Protein AF-A0A5N5PNM9-F1 (afdb_monomer)

Mean predicted aligned error: 6.31 Å

Sequence (83 aa):
MADQPRLGIIKDNPIGNGLDAFRASFNTVCADKGIPYTLDALGQLDLEDVQNLALDLLLVLQSLRASRLLRASSSGKNLFSDL

Secondary structure (DSSP, 8-state):
--HHHHHHHHHHS--TTTTHHHHHHHHHHHHHTT--SSTTGGGGS-HHHHHHHHHHHHHHHHH-HHHHHSPPSSSSS-HHHH-

Structure (mmCIF, N/CA/C/O backbone):
data_AF-A0A5N5PNM9-F1
#
_entry.id   AF-A0A5N5PNM9-F1
#
loop_
_atom_site.group_PDB
_atom_site.id
_atom_site.type_symbol
_atom_site.label_atom_id
_atom_site.label_alt_id
_atom_site.label_comp_id
_atom_site.label_asym_id
_atom_site.label_entity_id
_atom_site.label_seq_id
_atom_site.pdbx_PDB_ins_code
_atom_site.Cartn_x
_atom_site.Cartn_y
_atom_site.Cartn_z
_atom_site.occupancy
_atom_site.B_iso_or_equiv
_atom_site.auth_seq_id
_atom_site.auth_comp_id
_atom_site.auth_asym_id
_atom_site.auth_atom_id
_atom_site.pdbx_PDB_model_num
ATOM 1 N N . MET A 1 1 ? 11.205 16.197 -24.391 1.00 49.00 1 MET A N 1
ATOM 2 C CA . MET A 1 1 ? 11.486 14.785 -24.757 1.00 49.00 1 MET A CA 1
ATOM 3 C C . MET A 1 1 ? 11.862 13.908 -23.546 1.00 49.00 1 MET A C 1
ATOM 5 O O . MET A 1 1 ? 12.457 12.858 -23.734 1.00 49.00 1 MET A O 1
ATOM 9 N N . ALA A 1 2 ? 11.496 14.270 -22.305 1.00 55.62 2 ALA A N 1
ATOM 10 C CA . ALA A 1 2 ? 11.821 13.466 -21.115 1.00 55.62 2 ALA A CA 1
ATOM 11 C C . ALA A 1 2 ? 10.793 12.349 -20.813 1.00 55.62 2 ALA A C 1
ATOM 13 O O . ALA A 1 2 ? 11.058 11.481 -19.983 1.00 55.62 2 ALA A O 1
ATOM 14 N N . ASP A 1 3 ? 9.639 12.345 -21.491 1.00 60.72 3 ASP A N 1
ATOM 15 C CA . ASP A 1 3 ? 8.514 11.463 -21.148 1.00 60.72 3 ASP A CA 1
ATOM 16 C C . ASP A 1 3 ? 8.573 10.074 -21.791 1.00 60.72 3 ASP A C 1
ATOM 18 O O . ASP A 1 3 ? 8.145 9.101 -21.177 1.00 60.72 3 ASP A O 1
ATOM 22 N N . GLN A 1 4 ? 9.156 9.935 -22.985 1.00 63.28 4 GLN A N 1
ATOM 23 C CA . GLN A 1 4 ? 9.255 8.644 -23.684 1.00 63.28 4 GLN A CA 1
ATOM 24 C C . GLN A 1 4 ? 9.952 7.535 -22.868 1.00 63.28 4 GLN A C 1
ATOM 26 O O . GLN A 1 4 ? 9.379 6.449 -22.761 1.00 63.28 4 GLN A O 1
ATOM 31 N N . PRO A 1 5 ? 11.124 7.765 -22.238 1.00 78.50 5 PRO A N 1
ATOM 32 C CA . PRO A 1 5 ? 11.763 6.725 -21.429 1.00 78.50 5 PRO A CA 1
ATOM 33 C C . PRO A 1 5 ? 10.984 6.412 -20.141 1.00 78.50 5 PRO A C 1
ATOM 35 O O . PRO A 1 5 ? 10.960 5.263 -19.707 1.00 78.50 5 PRO A O 1
ATOM 38 N N . ARG A 1 6 ? 10.295 7.398 -19.547 1.00 80.12 6 ARG A N 1
ATOM 39 C CA . ARG A 1 6 ? 9.464 7.185 -18.347 1.00 80.12 6 ARG A CA 1
ATOM 40 C C . ARG A 1 6 ? 8.241 6.328 -18.656 1.00 80.12 6 ARG A C 1
ATOM 42 O O . ARG A 1 6 ? 7.944 5.401 -17.910 1.00 80.12 6 ARG A O 1
ATOM 49 N N . LEU A 1 7 ? 7.560 6.619 -19.763 1.00 86.06 7 LEU A N 1
ATOM 50 C CA . LEU A 1 7 ? 6.399 5.854 -20.214 1.00 86.06 7 LEU A CA 1
ATOM 51 C C . LEU A 1 7 ? 6.771 4.400 -20.535 1.00 86.06 7 LEU A C 1
ATOM 53 O O . LEU A 1 7 ? 6.014 3.501 -20.182 1.00 86.06 7 LEU A O 1
ATOM 57 N N . GLY A 1 8 ? 7.950 4.161 -21.124 1.00 88.69 8 GLY A N 1
ATOM 58 C CA . GLY A 1 8 ? 8.484 2.809 -21.329 1.00 88.69 8 GLY A CA 1
ATOM 59 C C . GLY A 1 8 ? 8.659 2.044 -20.015 1.00 88.69 8 GLY A C 1
ATOM 60 O O . GLY A 1 8 ? 8.126 0.951 -19.864 1.00 88.69 8 GLY A O 1
ATOM 61 N N . ILE A 1 9 ? 9.293 2.665 -19.013 1.00 87.25 9 ILE A N 1
ATOM 62 C CA . ILE A 1 9 ? 9.471 2.059 -17.682 1.00 87.25 9 ILE A CA 1
ATOM 63 C C . ILE A 1 9 ? 8.126 1.690 -17.042 1.00 87.25 9 ILE A C 1
ATOM 65 O O . ILE A 1 9 ? 8.010 0.597 -16.492 1.00 87.25 9 ILE A O 1
ATOM 69 N N . ILE A 1 10 ? 7.120 2.569 -17.115 1.00 87.44 10 ILE A N 1
ATOM 70 C CA . ILE A 1 10 ? 5.783 2.317 -16.548 1.00 87.44 10 ILE A CA 1
ATOM 71 C C . ILE A 1 10 ? 5.092 1.163 -17.276 1.00 87.44 10 ILE A C 1
ATOM 73 O O . ILE A 1 10 ? 4.482 0.314 -16.631 1.00 87.44 10 ILE A O 1
ATOM 77 N N . LYS A 1 11 ? 5.199 1.122 -18.608 1.00 89.81 11 LYS A N 1
ATOM 78 C CA . LYS A 1 11 ? 4.601 0.067 -19.428 1.00 89.81 11 LYS A CA 1
ATOM 79 C C . LYS A 1 11 ? 5.231 -1.301 -19.150 1.00 89.81 11 LYS A C 1
ATOM 81 O O . LYS A 1 11 ? 4.501 -2.280 -19.046 1.00 89.81 11 LYS A O 1
ATOM 86 N N . ASP A 1 12 ? 6.552 -1.353 -18.998 1.00 91.38 12 ASP A N 1
ATOM 87 C CA . ASP A 1 12 ? 7.299 -2.600 -18.784 1.00 91.38 12 ASP A CA 1
ATOM 88 C C . ASP A 1 12 ? 7.274 -3.067 -17.320 1.00 91.38 12 ASP A C 1
ATOM 90 O O . ASP A 1 12 ? 7.522 -4.234 -17.025 1.00 91.38 12 ASP A O 1
ATOM 94 N N . ASN A 1 13 ? 6.993 -2.155 -16.385 1.00 89.56 13 ASN A N 1
ATOM 95 C CA . ASN A 1 13 ? 6.981 -2.418 -14.946 1.00 89.56 13 ASN A CA 1
ATOM 96 C C . ASN A 1 13 ? 5.698 -1.859 -14.317 1.00 89.56 13 ASN A C 1
ATOM 98 O O . ASN A 1 13 ? 5.776 -0.977 -13.458 1.00 89.56 13 ASN A O 1
ATOM 102 N N . PRO A 1 14 ? 4.509 -2.315 -14.738 1.00 88.69 14 PRO A N 1
ATOM 103 C CA . PRO A 1 14 ? 3.263 -1.767 -14.229 1.00 88.69 14 PRO A CA 1
ATOM 104 C C . PRO A 1 14 ? 3.171 -1.967 -12.713 1.00 88.69 14 PRO A C 1
ATOM 106 O O . PRO A 1 14 ? 3.520 -3.026 -12.194 1.00 88.69 14 PRO A O 1
ATOM 109 N N . ILE A 1 15 ? 2.661 -0.957 -12.003 1.00 89.06 15 ILE A N 1
ATOM 110 C CA . ILE A 1 15 ? 2.348 -1.088 -10.571 1.00 89.06 15 ILE A CA 1
ATOM 111 C C . ILE A 1 15 ? 1.263 -2.156 -10.381 1.00 89.06 15 ILE A C 1
ATOM 113 O O . ILE A 1 15 ? 1.370 -2.972 -9.471 1.00 89.06 15 ILE A O 1
ATOM 117 N N . GLY A 1 16 ? 0.260 -2.184 -11.271 1.00 87.19 16 GLY A N 1
ATOM 118 C CA . GLY A 1 16 ? -0.800 -3.193 -11.285 1.00 87.19 16 GLY A CA 1
ATOM 119 C C . GLY A 1 16 ? -1.429 -3.396 -9.905 1.00 87.19 16 GLY A C 1
ATOM 120 O O . GLY A 1 16 ? -1.793 -2.433 -9.233 1.00 87.19 16 GLY A O 1
ATOM 121 N N . ASN A 1 17 ? -1.472 -4.657 -9.479 1.00 91.75 17 ASN A N 1
ATOM 122 C CA . ASN A 1 17 ? -1.987 -5.105 -8.181 1.00 91.75 17 ASN A CA 1
ATOM 123 C C . ASN A 1 17 ? -0.936 -5.028 -7.057 1.00 91.75 17 ASN A C 1
ATOM 125 O O . ASN A 1 17 ? -1.137 -5.536 -5.959 1.00 91.75 17 ASN A O 1
ATOM 129 N N . GLY A 1 18 ? 0.216 -4.409 -7.320 1.00 89.81 18 GLY A N 1
ATOM 130 C CA . GLY A 1 18 ? 1.337 -4.346 -6.389 1.00 89.81 18 GLY A CA 1
ATOM 131 C C . GLY A 1 18 ? 1.017 -3.651 -5.067 1.00 89.81 18 GLY A C 1
ATOM 132 O O . GLY A 1 18 ? 1.685 -3.915 -4.079 1.00 89.81 18 GLY A O 1
ATOM 133 N N . LEU A 1 19 ? -0.017 -2.803 -5.031 1.00 92.75 19 LEU A N 1
ATOM 134 C CA . LEU A 1 19 ? -0.476 -2.102 -3.827 1.00 92.75 19 LEU A CA 1
ATOM 135 C C . LEU A 1 19 ? -1.620 -2.819 -3.092 1.00 92.75 19 LEU A C 1
ATOM 137 O O . LEU A 1 19 ? -2.098 -2.300 -2.087 1.00 92.75 19 LEU A O 1
ATOM 141 N N . ASP A 1 20 ? -2.082 -3.978 -3.563 1.00 93.94 20 ASP A N 1
ATOM 142 C CA . ASP A 1 20 ? -3.283 -4.618 -3.011 1.00 93.94 20 ASP A CA 1
ATOM 143 C C . ASP A 1 20 ? -3.091 -5.072 -1.561 1.00 93.94 20 ASP A C 1
ATOM 145 O O . ASP A 1 20 ? -4.001 -4.916 -0.751 1.00 93.94 20 ASP A O 1
ATOM 149 N N . ALA A 1 21 ? -1.893 -5.543 -1.200 1.00 90.19 21 ALA A N 1
ATOM 150 C CA . ALA A 1 21 ? -1.569 -5.894 0.184 1.00 90.19 21 ALA A CA 1
ATOM 151 C C . ALA A 1 21 ? -1.630 -4.672 1.118 1.00 90.19 21 ALA A C 1
ATOM 153 O O . ALA A 1 21 ? -2.241 -4.739 2.182 1.00 90.19 21 ALA A O 1
ATOM 154 N N . PHE A 1 22 ? -1.073 -3.534 0.688 1.00 93.81 22 PHE A N 1
ATOM 155 C CA . PHE A 1 22 ? -1.175 -2.276 1.434 1.00 93.81 22 PHE A CA 1
ATOM 156 C C . PHE A 1 22 ? -2.633 -1.810 1.552 1.00 93.81 22 PHE A C 1
ATOM 158 O O . PHE A 1 22 ? -3.076 -1.430 2.630 1.00 93.81 22 PHE A O 1
ATOM 165 N N . ARG A 1 23 ? -3.409 -1.882 0.463 1.00 93.00 23 ARG A N 1
ATOM 166 C CA . ARG A 1 23 ? -4.840 -1.537 0.481 1.00 93.00 23 ARG A CA 1
ATOM 167 C C . ARG A 1 23 ? -5.628 -2.422 1.440 1.00 93.00 23 ARG A C 1
ATOM 169 O O . ARG A 1 23 ? -6.511 -1.919 2.123 1.00 93.00 23 ARG A O 1
ATOM 176 N N . ALA A 1 24 ? -5.318 -3.716 1.498 1.00 93.00 24 ALA A N 1
ATOM 177 C CA . ALA A 1 24 ? -5.930 -4.627 2.455 1.00 93.00 24 ALA A CA 1
ATOM 178 C C . ALA A 1 24 ? -5.582 -4.232 3.899 1.00 93.00 24 ALA A C 1
ATOM 180 O O . ALA A 1 24 ? -6.497 -4.127 4.708 1.00 93.00 24 ALA A O 1
ATOM 181 N N . SER A 1 25 ? -4.308 -3.926 4.187 1.00 92.44 25 SER A N 1
ATOM 182 C CA . SER A 1 25 ? -3.855 -3.427 5.498 1.00 92.44 25 SER A CA 1
ATOM 183 C C . SER A 1 25 ? -4.605 -2.152 5.907 1.00 92.44 25 SER A C 1
ATOM 185 O O . SER A 1 25 ? -5.255 -2.121 6.949 1.00 92.44 25 SER A O 1
ATOM 187 N N . PHE A 1 26 ? -4.641 -1.142 5.028 1.00 94.06 26 PHE A N 1
ATOM 188 C CA . PHE A 1 26 ? -5.403 0.092 5.244 1.00 94.06 26 PHE A CA 1
ATOM 189 C C . PHE A 1 26 ? -6.883 -0.179 5.529 1.00 94.06 26 PHE A C 1
ATOM 191 O O . PHE A 1 26 ? -7.450 0.376 6.469 1.00 94.06 26 PHE A O 1
ATOM 198 N N . ASN A 1 27 ? -7.5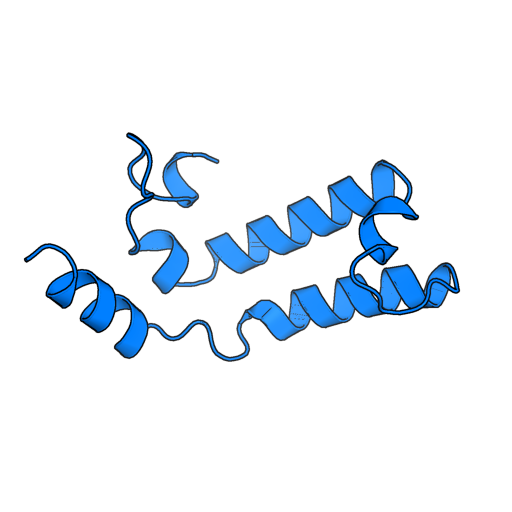07 -1.060 4.741 1.00 93.69 27 ASN A N 1
ATOM 199 C CA . ASN A 1 27 ? -8.916 -1.374 4.920 1.00 93.69 27 ASN A CA 1
ATOM 200 C C . ASN A 1 27 ? -9.185 -2.056 6.267 1.00 93.69 27 ASN A C 1
ATOM 202 O O . ASN A 1 27 ? -10.162 -1.717 6.928 1.00 93.69 27 ASN A O 1
ATOM 206 N N . THR A 1 28 ? -8.320 -2.983 6.682 1.00 93.75 28 THR A N 1
ATOM 207 C CA . THR A 1 28 ? -8.405 -3.638 7.992 1.00 93.75 28 THR A CA 1
ATOM 208 C C . THR A 1 28 ? -8.291 -2.620 9.123 1.00 93.75 28 THR A C 1
ATOM 210 O O . THR A 1 28 ? -9.167 -2.588 9.980 1.00 93.75 28 THR A O 1
ATOM 213 N N . VAL A 1 29 ? -7.302 -1.720 9.077 1.00 94.88 29 VAL A N 1
ATOM 214 C CA . VAL A 1 29 ? -7.121 -0.675 10.100 1.00 94.88 29 VAL A CA 1
ATOM 215 C C . VAL A 1 29 ? -8.355 0.229 10.206 1.00 94.88 29 VAL A C 1
ATOM 217 O O . VAL A 1 29 ? -8.842 0.498 11.305 1.00 94.88 29 VAL A O 1
ATOM 220 N N . CYS A 1 30 ? -8.919 0.670 9.077 1.00 94.31 30 CYS A N 1
ATOM 221 C CA . CYS A 1 30 ? -10.145 1.470 9.096 1.00 94.31 30 CYS A CA 1
ATOM 222 C C . CYS A 1 30 ? -11.351 0.679 9.622 1.00 94.31 30 CYS A C 1
ATOM 224 O O . CYS A 1 30 ? -12.136 1.225 10.398 1.00 94.31 30 CYS A O 1
ATOM 226 N N . ALA A 1 31 ? -11.500 -0.592 9.236 1.00 94.75 31 ALA A N 1
ATOM 227 C CA . ALA A 1 31 ? -12.592 -1.447 9.694 1.00 94.75 31 ALA A CA 1
ATOM 228 C C . ALA A 1 31 ? -12.548 -1.670 11.212 1.00 94.75 31 ALA A C 1
ATOM 230 O O . ALA A 1 31 ? -13.576 -1.522 11.874 1.00 94.75 31 ALA A O 1
ATOM 231 N N . ASP A 1 32 ? -11.364 -1.940 11.762 1.00 94.38 32 ASP A N 1
ATOM 232 C CA . ASP A 1 32 ? -11.149 -2.155 13.197 1.00 94.38 32 ASP A CA 1
ATOM 233 C C . ASP A 1 32 ? -11.503 -0.908 14.022 1.00 94.38 32 ASP A C 1
ATOM 235 O O . ASP A 1 32 ? -11.963 -1.013 15.160 1.00 94.38 32 ASP A O 1
ATOM 239 N N . LYS A 1 33 ? -11.359 0.281 13.425 1.00 93.12 33 LYS A N 1
ATOM 240 C CA . LYS A 1 33 ? -11.709 1.571 14.038 1.00 93.12 33 LYS A CA 1
ATOM 241 C C . LYS A 1 33 ? -13.105 2.082 13.675 1.00 93.12 33 LYS A C 1
ATOM 243 O O . LYS A 1 33 ? -13.495 3.158 14.126 1.00 93.12 33 LYS A O 1
ATOM 248 N N . GLY A 1 34 ? -13.871 1.334 12.880 1.00 94.00 34 GLY A N 1
ATOM 249 C CA . GLY A 1 34 ? -15.195 1.749 12.408 1.00 94.00 34 GLY A CA 1
ATOM 250 C C . GLY A 1 34 ? -15.171 3.004 11.526 1.00 94.00 34 GLY A C 1
ATOM 251 O O . GLY A 1 34 ? -16.177 3.708 11.432 1.00 94.00 34 GLY A O 1
ATOM 252 N N . ILE A 1 35 ? -14.032 3.304 10.897 1.00 93.31 35 ILE A N 1
ATOM 253 C CA . ILE A 1 35 ? -13.839 4.483 10.052 1.00 93.31 35 ILE A CA 1
ATOM 254 C C . ILE A 1 35 ? -14.339 4.164 8.635 1.00 93.31 35 ILE A C 1
ATOM 256 O O . ILE A 1 35 ? -13.931 3.161 8.044 1.00 93.31 35 ILE A O 1
ATOM 260 N N . PRO A 1 36 ? -15.207 5.004 8.048 1.00 88.31 36 PRO A N 1
ATOM 261 C CA . PRO A 1 36 ? -15.649 4.818 6.673 1.00 88.31 36 PRO A CA 1
ATOM 262 C C . PRO A 1 36 ? -14.496 5.057 5.690 1.00 88.31 36 PRO A C 1
ATOM 264 O O . PRO A 1 36 ? -13.671 5.943 5.892 1.00 88.31 36 PRO A O 1
ATOM 267 N N . TYR A 1 37 ? -14.476 4.312 4.582 1.00 86.19 37 TYR A N 1
ATOM 268 C CA . TYR A 1 37 ? -13.451 4.422 3.536 1.00 86.19 37 TYR A CA 1
ATOM 269 C C . TYR A 1 37 ? -13.597 5.710 2.707 1.00 86.19 37 TYR A C 1
ATOM 271 O O . TYR A 1 37 ? -14.051 5.693 1.561 1.00 86.19 37 TYR A O 1
ATOM 279 N N . THR A 1 38 ? -13.238 6.847 3.296 1.00 86.44 38 THR A N 1
ATOM 280 C CA . THR A 1 38 ? -13.232 8.167 2.657 1.00 86.44 38 THR A CA 1
ATOM 281 C C . THR A 1 38 ? -11.806 8.698 2.514 1.00 86.44 38 THR A C 1
ATOM 283 O O . THR A 1 38 ? -10.867 8.174 3.110 1.00 86.44 38 THR A O 1
ATOM 286 N N . LEU A 1 39 ? -11.626 9.765 1.728 1.00 79.88 39 LEU A N 1
ATOM 287 C CA . LEU A 1 39 ? -10.326 10.445 1.618 1.00 79.88 39 LEU A CA 1
ATOM 288 C C . LEU A 1 39 ? -9.858 11.027 2.964 1.00 79.88 39 LEU A C 1
ATOM 290 O O . LEU A 1 39 ? -8.658 11.143 3.196 1.00 79.88 39 LEU A O 1
ATOM 294 N N . ASP A 1 40 ? -10.799 11.313 3.865 1.00 87.62 40 ASP A N 1
ATOM 295 C CA . ASP A 1 40 ? -10.536 11.850 5.201 1.00 87.62 40 ASP A CA 1
ATOM 296 C C . ASP A 1 40 ? -10.252 10.758 6.246 1.00 87.62 40 ASP A C 1
ATOM 298 O O . ASP A 1 40 ? -9.978 11.071 7.405 1.00 87.62 40 ASP A O 1
ATOM 302 N N . ALA A 1 41 ? -10.319 9.475 5.873 1.00 90.56 41 ALA A N 1
ATOM 303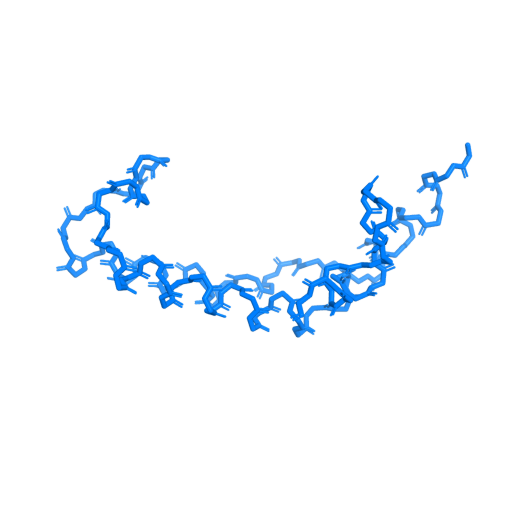 C CA . ALA A 1 41 ? -10.115 8.358 6.796 1.00 90.56 41 ALA A CA 1
ATOM 304 C C . ALA A 1 41 ? -8.720 8.382 7.437 1.00 90.56 41 ALA A C 1
ATOM 306 O O . ALA A 1 41 ? -8.590 8.137 8.632 1.00 90.56 41 ALA A O 1
ATOM 307 N N . LEU A 1 42 ? -7.687 8.764 6.676 1.00 90.62 42 LEU A N 1
ATOM 308 C CA . LEU A 1 42 ? -6.316 8.870 7.186 1.00 90.62 42 LEU A CA 1
ATOM 309 C C . LEU A 1 42 ? -6.189 9.918 8.304 1.00 90.62 42 LEU A C 1
ATOM 311 O O . LEU A 1 42 ? -5.410 9.730 9.230 1.00 90.62 42 LEU A O 1
ATOM 315 N N . GLY A 1 43 ? -6.969 11.003 8.241 1.00 91.12 43 GLY A N 1
ATOM 316 C CA . GLY A 1 43 ? -6.973 12.053 9.265 1.00 91.12 43 GLY A CA 1
ATOM 317 C C . GLY A 1 43 ? -7.701 11.668 10.556 1.00 91.12 43 GLY A C 1
ATOM 318 O O . GLY A 1 43 ? -7.629 12.408 11.533 1.00 91.12 43 GLY A O 1
ATOM 319 N N . GLN A 1 44 ? -8.408 10.537 10.558 1.00 93.50 44 GLN A N 1
ATOM 320 C CA . GLN A 1 44 ? -9.115 9.995 11.723 1.00 93.50 44 GLN A CA 1
ATOM 321 C C . GLN A 1 44 ? -8.310 8.908 12.447 1.00 93.50 44 GLN A C 1
ATOM 323 O O . GLN A 1 44 ? -8.693 8.496 13.541 1.00 93.50 44 GLN A O 1
ATOM 328 N N . LEU A 1 45 ? -7.215 8.441 11.843 1.00 93.56 45 LEU A N 1
ATOM 329 C CA . LEU A 1 45 ? -6.302 7.477 12.446 1.00 93.56 45 LEU A CA 1
ATOM 330 C C . LEU A 1 45 ? -5.376 8.164 13.451 1.00 93.56 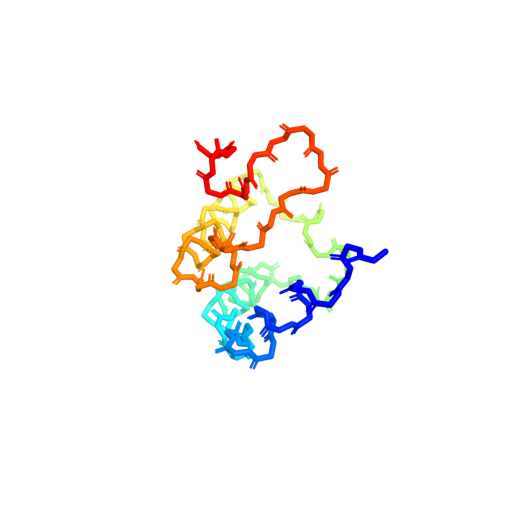45 LEU A C 1
ATOM 332 O O . LEU A 1 45 ? -5.066 9.352 13.332 1.00 93.56 45 LEU A O 1
ATOM 336 N N . ASP A 1 46 ? -4.936 7.406 14.453 1.00 94.44 46 ASP A N 1
ATOM 337 C CA . ASP A 1 46 ? -3.930 7.909 15.381 1.00 94.44 46 ASP A CA 1
ATOM 338 C C . ASP A 1 46 ? -2.532 7.879 14.748 1.00 94.44 46 ASP A C 1
ATOM 340 O O . ASP A 1 46 ? -2.308 7.365 13.649 1.00 94.44 46 ASP A O 1
ATOM 344 N N . LEU A 1 47 ? -1.570 8.486 15.440 1.00 95.00 47 LEU A N 1
ATOM 345 C CA . LEU A 1 47 ? -0.211 8.598 14.927 1.00 95.00 47 LEU A CA 1
ATOM 346 C C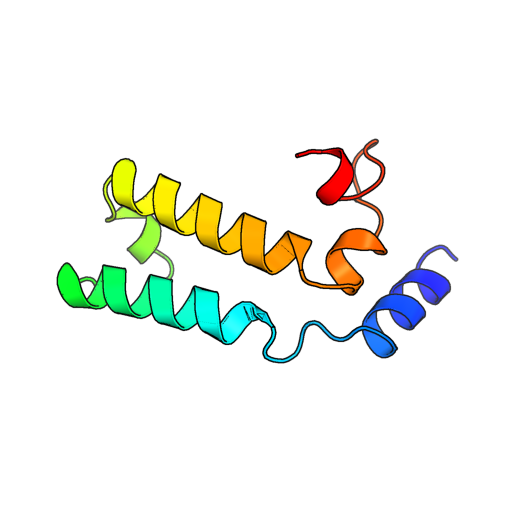 . LEU A 1 47 ? 0.454 7.227 14.722 1.00 95.00 47 LEU A C 1
ATOM 348 O O . LEU A 1 47 ? 1.262 7.086 13.807 1.00 95.00 47 LEU A O 1
ATOM 352 N N . GLU A 1 48 ? 0.137 6.241 15.561 1.00 95.38 48 GLU A N 1
ATOM 353 C CA . GLU A 1 48 ? 0.736 4.907 15.499 1.00 95.38 48 GLU A CA 1
ATOM 354 C C . GLU A 1 48 ? 0.246 4.142 14.266 1.00 95.38 48 GLU A C 1
ATOM 356 O O . GLU A 1 48 ? 1.061 3.635 13.493 1.00 95.38 48 GLU A O 1
ATOM 361 N N . ASP A 1 49 ? -1.061 4.143 14.004 1.00 95.00 49 ASP A N 1
ATOM 362 C CA . ASP A 1 49 ? -1.633 3.556 12.792 1.00 95.00 49 ASP A CA 1
ATOM 363 C C . ASP A 1 49 ? -1.047 4.185 11.532 1.00 95.00 49 ASP A C 1
ATOM 365 O O . ASP A 1 49 ? -0.668 3.485 10.592 1.00 95.00 49 ASP A O 1
ATOM 369 N N . VAL A 1 50 ? -0.969 5.519 11.500 1.00 94.38 50 VAL A N 1
ATOM 370 C CA . VAL A 1 50 ? -0.451 6.251 10.341 1.00 94.38 50 VAL A CA 1
ATOM 371 C C . VAL A 1 50 ? 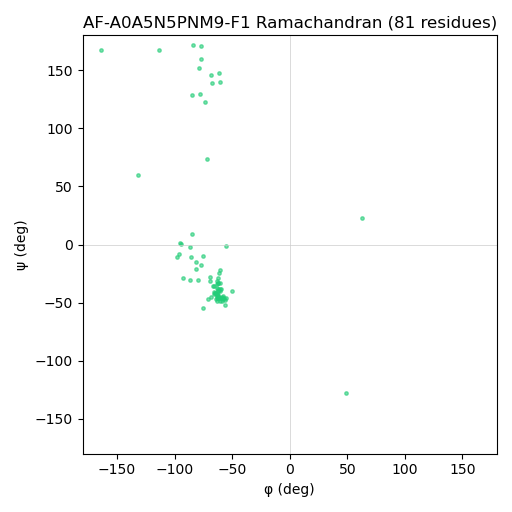1.012 5.891 10.100 1.00 94.38 50 VAL A C 1
ATOM 373 O O . VAL A 1 50 ? 1.408 5.704 8.949 1.00 94.38 50 VAL A O 1
ATOM 376 N N . GLN A 1 51 ? 1.815 5.756 11.158 1.00 94.69 51 GLN A N 1
ATOM 377 C CA . GLN A 1 51 ? 3.204 5.316 11.042 1.00 94.69 51 GLN A CA 1
ATOM 378 C C . GLN A 1 51 ? 3.304 3.886 10.507 1.00 94.69 51 GLN A C 1
ATOM 380 O O . GLN A 1 51 ? 4.067 3.649 9.570 1.00 94.69 51 GLN A O 1
ATOM 385 N N . ASN A 1 52 ? 2.514 2.951 11.033 1.00 93.75 52 ASN A N 1
ATOM 386 C CA . ASN A 1 52 ? 2.512 1.561 10.573 1.00 93.75 52 ASN A CA 1
ATOM 387 C C . ASN A 1 52 ? 2.079 1.448 9.103 1.00 93.75 52 ASN A C 1
ATOM 389 O O . ASN A 1 52 ? 2.763 0.816 8.300 1.00 93.75 52 ASN A O 1
ATOM 393 N N . LEU A 1 53 ? 1.014 2.149 8.710 1.00 94.56 53 LEU A N 1
ATOM 394 C CA . LEU A 1 53 ? 0.559 2.206 7.320 1.00 94.56 53 LEU A CA 1
ATOM 395 C C . LEU A 1 53 ? 1.594 2.857 6.398 1.00 94.56 53 LEU A C 1
ATOM 397 O O . LEU A 1 53 ? 1.776 2.416 5.262 1.00 94.56 53 LEU A O 1
ATOM 401 N N . ALA A 1 54 ? 2.296 3.891 6.864 1.00 93.50 54 ALA A N 1
ATOM 402 C CA . ALA A 1 54 ? 3.385 4.491 6.104 1.00 93.50 54 ALA A CA 1
ATOM 403 C C . ALA A 1 54 ? 4.527 3.487 5.888 1.00 93.50 54 ALA A C 1
ATOM 405 O O . ALA A 1 54 ? 5.033 3.384 4.772 1.00 93.50 54 ALA A O 1
ATOM 406 N N . LEU A 1 55 ? 4.901 2.710 6.908 1.00 92.12 55 LEU A N 1
ATOM 407 C CA . LEU A 1 55 ? 5.912 1.657 6.779 1.00 92.12 55 LEU A CA 1
ATOM 408 C C . LEU A 1 55 ? 5.481 0.571 5.786 1.00 92.12 55 LEU A C 1
ATOM 410 O O . LEU A 1 55 ? 6.261 0.228 4.894 1.00 92.12 55 LEU A O 1
ATOM 414 N N . ASP A 1 56 ? 4.239 0.093 5.872 1.00 93.31 56 ASP A N 1
ATOM 415 C CA . ASP A 1 56 ? 3.675 -0.873 4.923 1.00 93.31 56 ASP A CA 1
ATOM 416 C C . ASP A 1 56 ? 3.732 -0.342 3.486 1.00 93.31 56 ASP A C 1
ATOM 418 O O . ASP A 1 56 ? 4.178 -1.034 2.564 1.00 93.31 56 ASP A O 1
ATOM 422 N N . LEU A 1 57 ? 3.338 0.919 3.285 1.00 92.56 57 LEU A N 1
ATOM 423 C CA . LEU A 1 57 ? 3.395 1.571 1.981 1.00 92.56 57 LEU A CA 1
ATOM 424 C C . LEU A 1 57 ? 4.831 1.643 1.458 1.00 92.56 57 LEU A C 1
ATOM 426 O O . LEU A 1 57 ? 5.082 1.315 0.296 1.00 92.56 57 LEU A O 1
ATOM 430 N N . LEU A 1 58 ? 5.783 2.051 2.297 1.00 90.44 58 LEU A N 1
ATOM 431 C CA . LEU A 1 58 ? 7.190 2.154 1.920 1.00 90.44 58 LEU A CA 1
ATOM 432 C C . LEU A 1 58 ? 7.779 0.795 1.543 1.00 90.44 58 LEU A C 1
ATOM 434 O O . LEU A 1 58 ? 8.481 0.703 0.535 1.00 90.44 58 LEU A O 1
ATOM 438 N N . LEU A 1 59 ? 7.482 -0.261 2.301 1.00 89.38 59 LEU A N 1
ATOM 439 C CA . LEU A 1 59 ? 7.937 -1.621 2.007 1.00 89.38 59 LEU A CA 1
ATOM 440 C C . LEU A 1 59 ? 7.404 -2.107 0.659 1.00 89.38 59 LEU A C 1
ATOM 442 O O . LEU A 1 59 ? 8.162 -2.605 -0.181 1.00 89.38 59 LEU A O 1
ATOM 446 N N . VAL A 1 60 ? 6.110 -1.901 0.411 1.00 92.25 60 VAL A N 1
ATOM 447 C CA . VAL A 1 60 ? 5.498 -2.271 -0.863 1.00 92.25 60 VAL A CA 1
ATOM 448 C C . VAL A 1 60 ? 6.118 -1.469 -2.002 1.00 92.25 60 VAL A C 1
ATOM 450 O O . VAL A 1 60 ? 6.560 -2.058 -2.988 1.00 92.25 60 VAL A O 1
ATOM 453 N N . LEU A 1 61 ? 6.235 -0.147 -1.870 1.00 88.88 61 LEU A N 1
ATOM 454 C CA . LEU A 1 61 ? 6.827 0.696 -2.906 1.00 88.88 61 LEU A CA 1
AT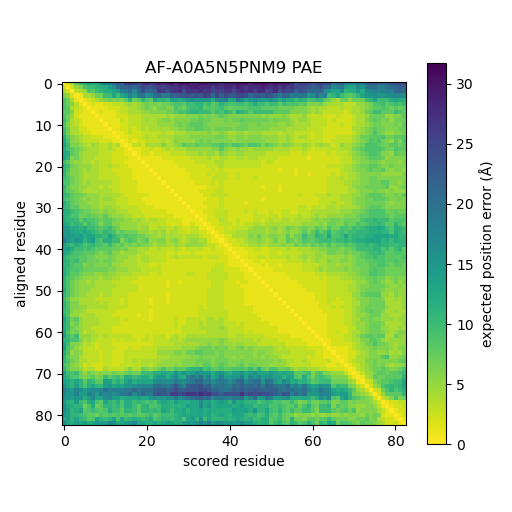OM 455 C C . LEU A 1 61 ? 8.277 0.301 -3.206 1.00 88.88 61 LEU A C 1
ATOM 457 O O . LEU A 1 61 ? 8.643 0.266 -4.379 1.00 88.88 61 LEU A O 1
ATOM 461 N N . GLN A 1 62 ? 9.076 -0.063 -2.201 1.00 85.81 62 GLN A N 1
ATOM 462 C CA . GLN A 1 62 ? 10.441 -0.562 -2.395 1.00 85.81 62 GLN A CA 1
ATOM 463 C C . GLN A 1 62 ? 10.487 -1.877 -3.179 1.00 85.81 62 GLN A C 1
ATOM 465 O O . GLN A 1 62 ? 11.406 -2.082 -3.979 1.00 85.81 62 GLN A O 1
ATOM 470 N N . SER A 1 63 ? 9.492 -2.752 -3.008 1.00 87.81 63 SER A N 1
ATOM 471 C CA . SER A 1 63 ? 9.397 -4.014 -3.751 1.00 87.81 63 SER A CA 1
ATOM 472 C C . SER A 1 63 ? 9.087 -3.806 -5.244 1.00 87.81 63 SER A C 1
ATOM 474 O O . SER A 1 63 ? 9.552 -4.576 -6.094 1.00 87.81 63 SER A O 1
ATOM 476 N N . LEU A 1 64 ? 8.409 -2.710 -5.603 1.00 89.00 64 LEU A N 1
ATOM 477 C CA . LEU A 1 64 ? 7.963 -2.438 -6.970 1.00 89.00 64 LEU A CA 1
ATOM 478 C C . LEU A 1 64 ? 9.088 -1.929 -7.875 1.00 89.00 64 LEU A C 1
ATOM 480 O O . LEU A 1 64 ? 9.795 -0.961 -7.591 1.00 89.00 64 LEU A O 1
ATOM 484 N N . ARG A 1 65 ? 9.220 -2.567 -9.042 1.00 87.00 65 ARG A N 1
ATOM 485 C CA . ARG A 1 65 ? 10.281 -2.255 -10.008 1.00 87.00 65 ARG A CA 1
ATOM 486 C C . ARG A 1 65 ? 10.128 -0.859 -10.619 1.00 87.00 65 ARG A C 1
ATOM 488 O O . ARG A 1 65 ? 11.135 -0.177 -10.791 1.00 87.00 65 ARG A O 1
ATOM 495 N N . ALA A 1 66 ? 8.897 -0.395 -10.853 1.00 86.88 66 ALA A N 1
ATOM 496 C CA . ALA A 1 66 ? 8.641 0.983 -11.277 1.00 86.88 66 ALA A CA 1
ATOM 497 C C . ALA A 1 66 ? 9.167 2.012 -10.269 1.00 86.88 66 ALA A C 1
ATOM 499 O O . ALA A 1 66 ? 9.853 2.942 -10.677 1.00 86.88 66 ALA A O 1
ATOM 500 N N . SER A 1 67 ? 8.928 1.832 -8.969 1.00 83.69 67 SER A N 1
ATOM 501 C CA . SER A 1 67 ? 9.361 2.784 -7.934 1.00 83.69 67 SER A CA 1
ATOM 502 C C . SER A 1 67 ? 10.879 2.969 -7.878 1.00 83.69 67 SER A C 1
ATOM 504 O O . SER A 1 67 ? 11.362 4.061 -7.590 1.00 83.69 67 SER A O 1
ATOM 506 N N . ARG A 1 68 ? 11.646 1.912 -8.181 1.00 82.38 68 ARG A N 1
ATOM 507 C CA . ARG A 1 68 ? 13.118 1.969 -8.223 1.00 82.38 68 ARG A CA 1
ATOM 508 C C . ARG A 1 68 ? 13.657 2.588 -9.512 1.00 82.38 68 ARG A C 1
ATOM 510 O O . ARG A 1 68 ? 14.733 3.177 -9.507 1.00 82.38 68 ARG A O 1
ATOM 517 N N . LEU A 1 69 ? 12.946 2.431 -10.625 1.00 84.38 69 LEU A N 1
ATOM 518 C CA . LEU A 1 69 ? 13.404 2.890 -11.940 1.00 84.38 69 LEU A CA 1
ATOM 519 C C . LEU A 1 69 ? 12.923 4.304 -12.278 1.00 84.38 69 LEU A C 1
ATOM 521 O O . LEU A 1 69 ? 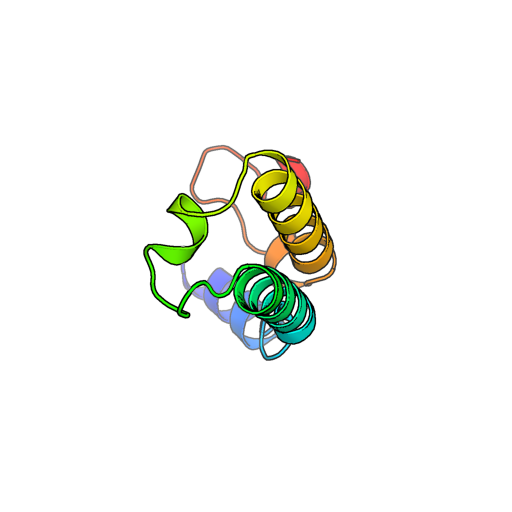13.588 5.024 -13.024 1.00 84.38 69 LEU A O 1
ATOM 525 N N . LEU A 1 70 ? 11.772 4.710 -11.745 1.00 84.06 70 LEU A N 1
ATOM 526 C CA . LEU A 1 70 ? 11.222 6.036 -11.966 1.00 84.06 70 LEU A CA 1
ATOM 527 C C . LEU A 1 70 ? 12.015 7.068 -11.175 1.00 84.06 70 LEU A C 1
ATOM 529 O O . LEU A 1 70 ? 12.124 6.999 -9.952 1.00 84.06 70 LEU A O 1
ATOM 533 N N . ARG A 1 71 ? 12.551 8.056 -11.897 1.00 72.38 71 ARG A N 1
ATOM 534 C CA . ARG A 1 71 ? 13.208 9.191 -11.258 1.00 72.38 71 ARG A CA 1
ATOM 535 C C . ARG A 1 71 ? 12.197 10.048 -10.508 1.00 72.38 71 ARG A C 1
ATOM 537 O O . ARG A 1 71 ? 11.108 10.316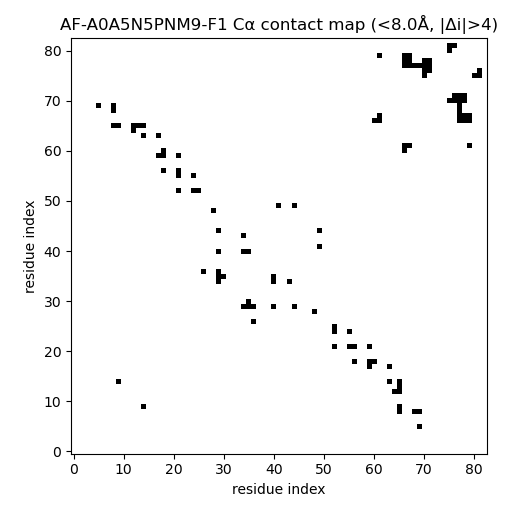 -11.028 1.00 72.38 71 ARG A O 1
ATOM 544 N N . ALA A 1 72 ? 12.594 10.505 -9.324 1.00 68.56 72 ALA A N 1
ATOM 545 C CA . ALA A 1 72 ? 11.858 11.532 -8.603 1.00 68.56 72 ALA A CA 1
ATOM 546 C C . ALA A 1 72 ? 11.822 12.823 -9.443 1.00 68.56 72 ALA A C 1
ATOM 548 O O . ALA A 1 72 ? 12.727 13.098 -10.234 1.00 68.56 72 ALA A O 1
ATOM 549 N N . SER A 1 73 ? 10.740 13.593 -9.326 1.00 65.88 73 SER A N 1
ATOM 550 C CA . SER A 1 73 ? 10.613 14.897 -9.992 1.00 65.88 73 SER A CA 1
ATOM 551 C C . SER A 1 73 ? 11.400 16.006 -9.286 1.00 65.88 73 SER A C 1
ATOM 553 O O . SER A 1 73 ? 11.649 17.045 -9.892 1.00 65.88 73 SER A O 1
ATOM 555 N N . SER A 1 74 ? 11.780 15.800 -8.023 1.00 61.91 74 SER A N 1
ATOM 556 C CA . SER A 1 74 ? 12.700 16.652 -7.266 1.00 61.91 74 SER A CA 1
ATOM 557 C C . SER A 1 74 ? 14.156 16.267 -7.565 1.00 61.91 74 SER A C 1
ATOM 559 O O . SER A 1 74 ? 14.419 15.259 -8.211 1.00 61.91 74 SER A O 1
ATOM 561 N N . SER A 1 75 ? 15.124 17.057 -7.090 1.00 63.31 75 SER A N 1
ATOM 562 C CA . SER A 1 75 ? 16.574 16.834 -7.274 1.00 63.31 75 SER A CA 1
ATOM 563 C C . SER A 1 75 ? 17.109 15.459 -6.796 1.00 63.31 75 SER A C 1
ATOM 565 O O . SER A 1 75 ? 18.309 15.203 -6.928 1.00 63.31 75 SER A O 1
ATOM 567 N N . GLY A 1 76 ? 16.258 14.595 -6.235 1.00 61.09 76 GLY A N 1
ATOM 568 C CA . GLY A 1 76 ? 16.554 13.220 -5.839 1.00 61.09 76 GLY A CA 1
ATOM 569 C C . GLY A 1 76 ? 16.600 12.248 -7.023 1.00 61.09 76 GLY A C 1
ATOM 570 O O . GLY A 1 76 ? 16.098 12.508 -8.121 1.00 61.09 76 GLY A O 1
ATOM 571 N N . LYS A 1 77 ? 17.257 11.101 -6.827 1.00 69.69 77 LYS A N 1
ATOM 572 C CA . LYS A 1 77 ? 17.417 10.091 -7.887 1.00 69.69 77 LYS A CA 1
ATOM 573 C C . LYS A 1 77 ? 16.115 9.323 -8.111 1.00 69.69 77 LYS A C 1
ATOM 575 O O . LYS A 1 77 ? 15.645 9.287 -9.241 1.00 69.69 77 LYS A O 1
ATOM 580 N N . ASN A 1 78 ? 15.532 8.730 -7.073 1.00 68.00 78 ASN A N 1
ATOM 581 C CA . ASN A 1 78 ? 14.277 7.966 -7.070 1.00 68.00 78 ASN A CA 1
ATOM 582 C C . ASN A 1 78 ? 13.797 7.810 -5.614 1.00 68.00 78 ASN A C 1
ATOM 584 O O . ASN A 1 78 ? 14.586 8.045 -4.704 1.00 68.00 78 ASN A O 1
ATOM 588 N N . LEU A 1 79 ? 12.551 7.365 -5.400 1.00 68.50 79 LEU A N 1
ATOM 589 C CA . LEU A 1 79 ? 11.992 7.151 -4.053 1.00 68.50 79 LEU A CA 1
ATOM 590 C C . LEU A 1 79 ? 12.919 6.304 -3.168 1.00 68.50 79 LEU A C 1
ATOM 592 O O . LEU A 1 79 ? 13.100 6.605 -2.001 1.00 68.50 79 LEU A O 1
ATOM 596 N N . PHE A 1 80 ? 13.538 5.270 -3.738 1.00 66.75 80 PHE A N 1
ATOM 597 C CA . PHE A 1 80 ? 14.467 4.403 -3.014 1.00 66.75 80 PHE A CA 1
ATOM 598 C C . PHE A 1 80 ? 15.720 5.131 -2.504 1.00 66.75 80 PHE A C 1
ATOM 600 O O . PHE A 1 80 ? 16.274 4.739 -1.492 1.00 66.75 80 PHE A O 1
ATOM 607 N N . SER A 1 81 ? 16.192 6.159 -3.208 1.00 67.75 81 SER A N 1
ATOM 608 C CA . SER A 1 81 ? 17.366 6.937 -2.793 1.00 67.75 81 SER A CA 1
ATOM 609 C C . SER A 1 81 ? 17.037 7.998 -1.744 1.00 67.75 81 SER A C 1
ATOM 611 O O . SER A 1 81 ? 17.964 8.559 -1.167 1.00 67.75 81 SER A O 1
ATOM 613 N N . ASP A 1 82 ? 15.752 8.312 -1.569 1.00 68.75 82 ASP A N 1
ATOM 614 C CA . ASP A 1 82 ? 15.264 9.336 -0.642 1.00 68.75 82 ASP A CA 1
ATOM 615 C C . ASP A 1 82 ? 14.819 8.730 0.710 1.00 68.75 82 ASP A C 1
ATOM 617 O O . ASP A 1 82 ? 14.521 9.480 1.640 1.00 68.75 82 ASP A O 1
ATOM 621 N N . LEU A 1 83 ? 14.772 7.393 0.805 1.00 65.12 83 LEU A N 1
ATOM 622 C CA . LEU A 1 83 ? 14.536 6.607 2.024 1.00 65.12 83 LEU A CA 1
ATOM 623 C C . LEU A 1 83 ? 15.861 6.237 2.695 1.00 65.12 83 LEU A C 1
ATOM 625 O O . LEU A 1 83 ? 15.894 6.265 3.944 1.00 65.12 83 LEU A O 1
#

Solvent-accessible surface area (backbone atoms only — not comparable to full-atom values): 4998 Å² total; per-residue (Å²)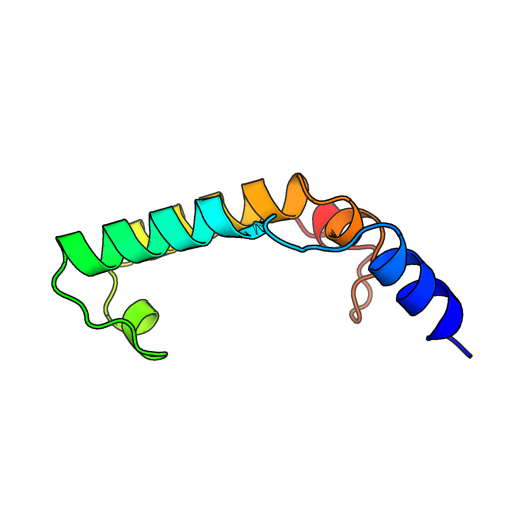: 134,76,57,65,67,52,52,50,47,44,71,79,30,60,63,83,72,63,56,49,66,46,52,49,52,54,49,49,57,30,56,78,68,72,46,64,98,52,93,64,38,71,80,71,51,54,74,66,59,52,50,52,52,49,50,46,46,51,56,44,45,68,71,36,65,32,44,65,68,43,63,41,94,56,102,55,68,15,61,69,77,76,108

Radius of gyration: 15.28 Å; Cα contacts (8 Å, |Δi|>4): 58; chains: 1; bounding box: 33×23×40 Å

Foldseek 3Di:
DVVVVLVVLCVVFPCPCLCVVLVVLVVVQCVVVVHDPDPCSLVVDDPVSNVVSVVVVLVSLVVGSSQVCDQDPPPGGGPVRVD

Nearest PDB structures (foldseek):
  6pk5-assembly2_F  TM=4.649E-01  e=7.342E+00  Methanotorris igneus

pLDDT: mean 85.05, std 11.33, range [49.0, 95.38]